Protein AF-A0A389MIC6-F1 (afdb_monomer)

Sequence (81 aa):
MACIHRFKRPLGPGQLVSWTGVYKEGFASREAAAAFVEAHVASYQVHGYNGEEGYWWYREASASMTTIFAVCSDGQSLVIG

Radius of gyration: 12.38 Å; Cα contacts (8 Å, |Δi|>4): 155; chains: 1; bounding box: 33×20×34 Å

Structure (mmCIF, N/CA/C/O backbone):
data_AF-A0A389MIC6-F1
#
_entry.id   AF-A0A389MIC6-F1
#
loop_
_atom_site.group_PDB
_atom_site.id
_atom_site.type_symbol
_atom_site.label_atom_id
_atom_site.label_a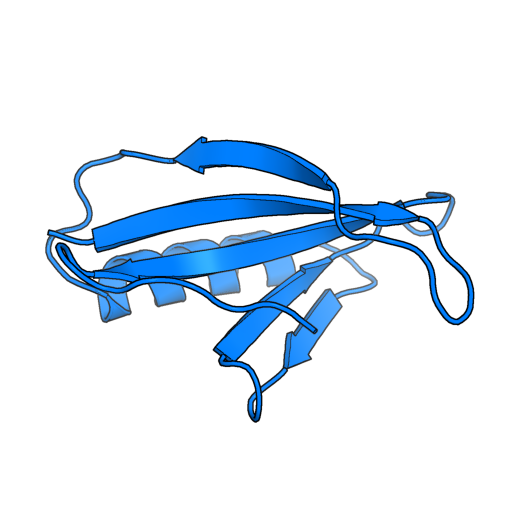lt_id
_atom_site.label_comp_id
_atom_site.label_asym_id
_atom_site.label_entity_id
_atom_site.label_seq_id
_atom_site.pdbx_PDB_ins_code
_atom_site.Cartn_x
_atom_site.Cartn_y
_atom_site.Cartn_z
_atom_site.occupancy
_atom_site.B_iso_or_equiv
_atom_site.auth_seq_id
_atom_site.auth_comp_id
_atom_site.auth_asym_id
_atom_site.auth_atom_id
_atom_site.pdbx_PDB_model_num
ATOM 1 N N . MET A 1 1 ? -13.457 -0.205 13.632 1.00 75.69 1 MET A N 1
ATOM 2 C CA . MET A 1 1 ? -11.983 -0.073 13.648 1.00 75.69 1 MET A CA 1
ATOM 3 C C . MET A 1 1 ? -11.470 -0.197 12.217 1.00 75.69 1 MET A C 1
ATOM 5 O O . MET A 1 1 ? -12.246 -0.568 11.338 1.00 75.69 1 MET A O 1
ATOM 9 N N . ALA A 1 2 ? -10.218 0.180 11.952 1.00 84.25 2 ALA A N 1
ATOM 10 C CA . ALA A 1 2 ? -9.614 0.045 10.624 1.00 84.25 2 ALA A CA 1
ATOM 11 C C . ALA A 1 2 ? -8.417 -0.910 10.646 1.00 84.25 2 ALA A C 1
ATOM 13 O O . ALA A 1 2 ? -7.766 -1.085 11.676 1.00 84.25 2 ALA A O 1
ATOM 14 N N . CYS A 1 3 ? -8.124 -1.519 9.503 1.00 86.62 3 CYS A N 1
ATOM 15 C CA . CYS A 1 3 ? -6.964 -2.380 9.306 1.00 86.62 3 CYS A CA 1
ATOM 16 C C . CYS A 1 3 ? -6.282 -2.069 7.971 1.00 86.62 3 CYS A C 1
ATOM 18 O O . CYS A 1 3 ? -6.863 -1.442 7.084 1.00 86.62 3 CYS A O 1
ATOM 20 N N . ILE A 1 4 ? -5.032 -2.503 7.829 1.00 89.75 4 ILE A N 1
ATOM 21 C CA . ILE A 1 4 ? -4.239 -2.278 6.618 1.00 89.75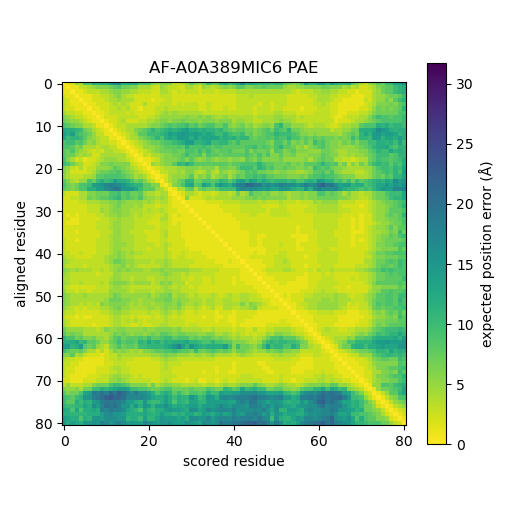 4 ILE A CA 1
ATOM 22 C C . ILE A 1 4 ? -3.952 -3.629 5.978 1.00 89.75 4 ILE A C 1
ATOM 24 O O . ILE A 1 4 ? -3.234 -4.455 6.539 1.00 89.75 4 ILE A O 1
ATOM 28 N N . HIS A 1 5 ? -4.486 -3.874 4.793 1.00 89.56 5 HIS A N 1
ATOM 29 C CA . HIS A 1 5 ? -4.156 -5.054 4.008 1.00 89.56 5 HIS A CA 1
ATOM 30 C C . HIS A 1 5 ? -2.869 -4.804 3.226 1.00 89.56 5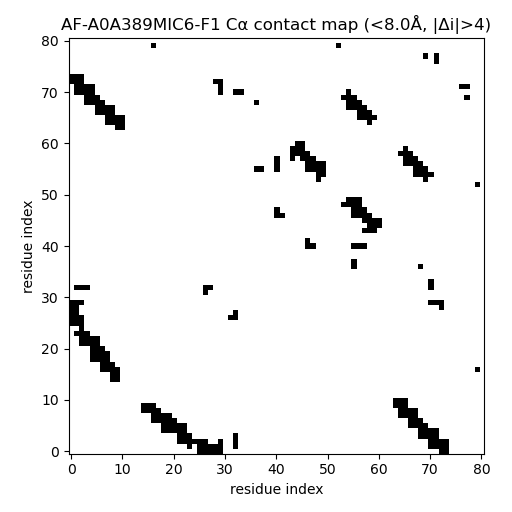 HIS A C 1
ATOM 32 O O . HIS A 1 5 ? -2.705 -3.747 2.617 1.00 89.56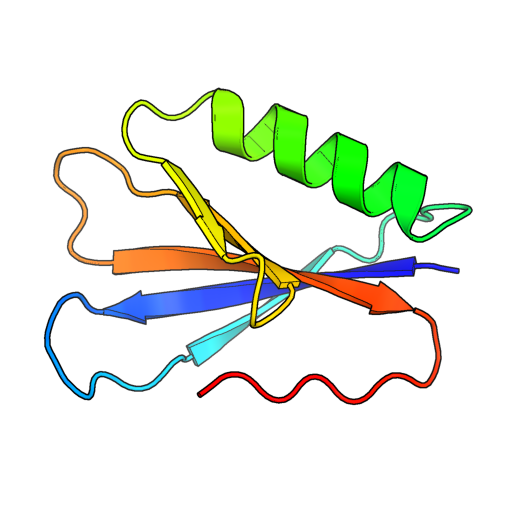 5 HIS A O 1
ATOM 38 N N . ARG A 1 6 ? -1.964 -5.787 3.224 1.00 90.56 6 ARG A N 1
ATOM 39 C CA . ARG A 1 6 ? -0.706 -5.731 2.478 1.00 90.56 6 ARG A CA 1
ATOM 40 C C . ARG A 1 6 ? -0.696 -6.749 1.353 1.00 90.56 6 ARG A C 1
ATOM 42 O O . ARG A 1 6 ? -0.887 -7.949 1.575 1.00 90.56 6 ARG A O 1
ATOM 49 N N . PHE A 1 7 ? -0.331 -6.293 0.168 1.00 91.06 7 PHE A N 1
ATOM 50 C CA . PHE A 1 7 ? -0.194 -7.119 -1.019 1.00 91.06 7 PHE A CA 1
ATOM 51 C C . PHE A 1 7 ? 1.181 -6.944 -1.655 1.00 91.06 7 PHE A C 1
ATOM 53 O O . PHE A 1 7 ? 1.887 -5.966 -1.397 1.00 91.06 7 PHE A O 1
ATOM 60 N N . LYS A 1 8 ? 1.549 -7.897 -2.508 1.00 90.56 8 LYS A N 1
ATOM 61 C CA . LYS A 1 8 ? 2.713 -7.808 -3.386 1.00 90.56 8 LYS A CA 1
ATOM 62 C C . LYS A 1 8 ? 2.271 -7.992 -4.827 1.00 90.56 8 LYS A C 1
ATOM 64 O O . LYS A 1 8 ? 1.529 -8.925 -5.129 1.00 90.56 8 LYS A O 1
ATOM 69 N N . ARG A 1 9 ? 2.758 -7.121 -5.703 1.00 88.94 9 ARG A N 1
ATOM 70 C CA . ARG A 1 9 ? 2.527 -7.182 -7.146 1.00 88.94 9 ARG A CA 1
ATOM 71 C C . ARG A 1 9 ? 3.872 -7.272 -7.871 1.00 88.94 9 ARG A C 1
ATOM 73 O O . ARG A 1 9 ? 4.688 -6.363 -7.700 1.00 88.94 9 ARG A O 1
ATOM 80 N N . PRO A 1 10 ? 4.135 -8.326 -8.659 1.00 89.00 10 PRO A N 1
ATOM 81 C CA . PRO A 1 10 ? 5.292 -8.361 -9.547 1.00 89.00 10 PRO A CA 1
ATOM 82 C C . PRO A 1 10 ? 5.258 -7.209 -10.557 1.00 89.00 10 PRO A C 1
ATOM 84 O O . PRO A 1 10 ? 4.185 -6.758 -10.961 1.00 89.00 10 PRO A O 1
ATOM 87 N N . LEU A 1 11 ? 6.426 -6.732 -10.984 1.00 84.06 11 LEU A N 1
ATOM 88 C CA . LEU A 1 11 ? 6.496 -5.743 -12.058 1.00 84.06 11 LEU A CA 1
ATOM 89 C C . LEU A 1 11 ? 6.111 -6.361 -13.406 1.00 84.06 11 LEU A C 1
ATOM 91 O O . LEU A 1 11 ? 6.541 -7.462 -13.742 1.00 84.06 11 LEU A O 1
ATOM 95 N N . GLY A 1 12 ? 5.341 -5.613 -14.194 1.00 74.38 12 GLY A N 1
ATOM 96 C CA . GLY A 1 12 ? 4.934 -5.991 -15.544 1.00 74.38 12 GLY A CA 1
ATOM 97 C C . GLY A 1 12 ? 3.428 -5.833 -15.769 1.00 74.38 12 GLY A C 1
ATOM 98 O O . GLY A 1 12 ? 2.648 -5.824 -14.813 1.00 74.38 12 GLY A O 1
ATOM 99 N N . PRO A 1 13 ? 2.995 -5.689 -17.030 1.00 74.06 13 PRO A N 1
ATOM 100 C CA . PRO A 1 13 ? 1.578 -5.605 -17.359 1.00 74.06 13 PRO A CA 1
ATOM 101 C C . PRO A 1 13 ? 0.858 -6.913 -16.996 1.00 74.06 13 PRO A C 1
ATOM 103 O O . PRO A 1 13 ? 1.411 -8.003 -17.150 1.00 74.06 13 PRO A O 1
ATOM 106 N N . GLY A 1 14 ? -0.375 -6.797 -16.492 1.00 75.06 14 GLY A N 1
ATOM 107 C CA . GLY A 1 14 ? -1.251 -7.940 -16.198 1.00 75.06 14 GLY A CA 1
ATOM 108 C C . GLY A 1 14 ? -0.803 -8.854 -15.050 1.00 75.06 14 GLY A C 1
ATOM 109 O O . GLY A 1 14 ? -1.368 -9.931 -14.885 1.00 75.06 14 GLY A O 1
ATOM 110 N N . GLN A 1 15 ? 0.208 -8.469 -14.264 1.00 78.88 15 GLN A N 1
ATOM 111 C CA . GLN A 1 15 ? 0.667 -9.284 -13.139 1.00 78.88 15 GLN A CA 1
ATOM 112 C C . GLN A 1 15 ? -0.348 -9.264 -11.995 1.00 78.88 15 GLN A C 1
ATOM 114 O O . GLN A 1 15 ? -0.752 -8.189 -11.537 1.00 78.88 15 GLN A O 1
ATOM 119 N N . LEU A 1 16 ? -0.712 -10.461 -11.530 1.00 80.12 16 LEU A N 1
ATOM 120 C CA . LEU A 1 16 ? -1.654 -10.662 -10.436 1.00 80.12 16 LEU A CA 1
ATOM 121 C C . LEU A 1 16 ? -1.084 -10.163 -9.107 1.00 80.12 16 LEU A C 1
ATOM 123 O O . LEU A 1 16 ? 0.115 -10.256 -8.827 1.00 80.12 16 LEU A O 1
ATOM 127 N N . VAL A 1 17 ? -1.983 -9.654 -8.274 1.00 83.12 17 VAL A N 1
ATOM 128 C CA . VAL A 1 17 ? -1.681 -9.180 -6.928 1.00 83.12 17 VAL A CA 1
ATOM 129 C C . VAL A 1 17 ? -1.834 -10.337 -5.941 1.00 83.12 17 VAL A C 1
ATOM 131 O O . VAL A 1 17 ? -2.884 -10.971 -5.864 1.00 83.12 17 VAL A O 1
ATOM 134 N N . SER A 1 18 ? -0.796 -10.591 -5.148 1.00 83.56 18 SER A N 1
ATOM 135 C CA . SER A 1 18 ? -0.804 -11.619 -4.105 1.00 83.56 18 SER A CA 1
ATOM 136 C C . SER A 1 18 ? -1.013 -10.984 -2.736 1.00 83.56 18 SER A C 1
ATOM 138 O O . SER A 1 18 ? -0.239 -10.117 -2.320 1.00 83.56 18 SER A O 1
ATOM 140 N N . TRP A 1 19 ? -2.035 -11.425 -2.001 1.00 84.06 19 TRP A N 1
ATOM 141 C CA . TRP A 1 19 ? -2.233 -11.015 -0.611 1.00 84.06 19 TRP A CA 1
ATOM 142 C C . TRP A 1 19 ? -1.125 -11.581 0.281 1.00 84.06 19 TRP A C 1
ATOM 144 O O . TRP A 1 19 ? -0.774 -12.755 0.186 1.00 84.06 19 TRP A O 1
ATOM 154 N N . THR A 1 20 ? -0.553 -10.739 1.143 1.00 84.44 20 THR A N 1
ATOM 155 C CA . THR A 1 20 ? 0.608 -11.109 1.976 1.00 84.44 20 THR A CA 1
ATOM 156 C C . THR A 1 20 ? 0.405 -10.896 3.467 1.00 84.44 20 THR A C 1
ATOM 158 O O . THR A 1 20 ? 1.310 -11.202 4.245 1.00 84.44 20 THR A O 1
ATOM 161 N N . GLY A 1 21 ? -0.742 -10.355 3.875 1.00 84.06 21 GLY A N 1
ATOM 162 C CA . GLY A 1 21 ? -1.093 -10.208 5.280 1.00 84.06 21 GLY A CA 1
ATOM 163 C C . GLY A 1 21 ? -1.956 -8.989 5.575 1.00 84.06 21 GLY A C 1
ATOM 164 O O . GLY A 1 21 ? -2.337 -8.223 4.688 1.00 84.06 21 GLY A O 1
ATOM 165 N N . VAL A 1 22 ? -2.250 -8.817 6.860 1.00 84.12 22 VAL A N 1
ATOM 166 C CA . VAL A 1 22 ? -3.016 -7.693 7.395 1.00 84.12 22 VAL A CA 1
ATOM 167 C C . VAL A 1 22 ? -2.318 -7.142 8.635 1.00 84.12 22 VAL A C 1
ATOM 169 O O . VAL A 1 22 ? -1.971 -7.888 9.549 1.00 84.12 22 VAL A O 1
ATOM 172 N N . TYR A 1 23 ? -2.123 -5.830 8.660 1.00 79.50 23 TYR A N 1
ATOM 173 C CA . TYR A 1 23 ? -1.779 -5.072 9.852 1.00 79.50 23 TYR A CA 1
ATOM 174 C C . TYR A 1 23 ? -3.079 -4.780 10.606 1.00 79.50 23 TYR A C 1
ATOM 176 O O . TYR A 1 23 ? -3.910 -3.992 10.151 1.00 79.50 23 TYR A O 1
ATOM 184 N N . LYS A 1 24 ? -3.279 -5.479 11.728 1.00 68.06 24 LYS A N 1
ATOM 185 C CA . LYS A 1 24 ? -4.458 -5.343 12.603 1.00 68.06 24 LYS A CA 1
ATOM 186 C C . LYS A 1 24 ? -4.208 -4.446 13.815 1.00 68.06 24 LYS A C 1
ATOM 188 O O . LYS A 1 24 ? -4.993 -4.492 14.758 1.00 68.06 24 LYS A O 1
ATOM 193 N N . GLU A 1 25 ? -3.110 -3.691 13.839 1.00 64.31 25 GLU A N 1
ATOM 194 C CA . GLU A 1 25 ? -2.893 -2.737 14.929 1.00 64.31 25 GLU A CA 1
ATOM 195 C C . GLU A 1 25 ? -4.111 -1.819 15.044 1.00 64.31 25 GLU A C 1
ATOM 197 O O . GLU A 1 25 ? -4.733 -1.489 14.038 1.00 64.31 25 GLU A O 1
ATOM 202 N N . GLY A 1 26 ? -4.532 -1.541 16.279 1.00 65.19 26 GLY A N 1
ATOM 203 C CA . GLY A 1 26 ? -5.854 -1.015 16.611 1.00 65.19 26 GLY A CA 1
ATOM 204 C C . GLY A 1 26 ? -6.070 0.428 16.166 1.00 65.19 26 GLY A C 1
ATOM 205 O O . GLY A 1 26 ? -6.208 1.317 17.003 1.00 65.19 26 GLY A O 1
ATOM 206 N N . PHE A 1 27 ? -6.117 0.669 14.858 1.00 84.06 27 PHE A N 1
ATOM 207 C CA . PHE A 1 27 ? -6.400 1.978 14.303 1.00 84.06 27 PHE A CA 1
ATOM 208 C C . PHE A 1 27 ? -7.840 2.362 14.648 1.00 84.06 27 PHE A C 1
ATOM 210 O O . PHE A 1 27 ? -8.807 1.697 14.252 1.00 84.06 27 PHE A O 1
ATOM 217 N N . ALA A 1 28 ? -7.968 3.456 15.400 1.00 85.12 28 ALA A N 1
ATOM 218 C CA . ALA A 1 28 ? -9.252 3.978 15.851 1.00 85.12 28 ALA A CA 1
ATOM 219 C C . ALA A 1 28 ? -10.160 4.378 14.675 1.00 85.12 28 ALA A C 1
ATOM 221 O O . ALA A 1 28 ? -11.379 4.252 14.771 1.00 85.12 28 ALA A O 1
ATOM 222 N N . SER A 1 29 ? -9.572 4.805 13.553 1.00 87.88 29 SER A N 1
ATOM 223 C CA . SER A 1 29 ? -10.291 5.198 12.343 1.00 87.88 29 SER A CA 1
ATOM 224 C C . SER A 1 29 ? -9.505 4.878 11.069 1.00 87.88 29 SER A C 1
ATOM 226 O O . SER A 1 29 ? -8.315 4.544 11.114 1.00 87.88 29 SER A O 1
ATOM 228 N N . ARG A 1 30 ? -10.176 4.992 9.916 1.00 87.31 30 ARG A N 1
ATOM 229 C CA . ARG A 1 30 ? -9.557 4.826 8.594 1.00 87.31 30 ARG A CA 1
ATOM 230 C C . ARG A 1 30 ? -8.483 5.885 8.352 1.00 87.31 30 ARG A C 1
ATOM 232 O O . ARG A 1 30 ? -7.440 5.573 7.795 1.00 87.31 30 ARG A O 1
ATOM 239 N N . GLU A 1 31 ? -8.723 7.111 8.796 1.00 90.56 31 GLU A N 1
ATOM 240 C CA . GLU A 1 31 ? -7.814 8.251 8.650 1.00 90.56 31 GLU A CA 1
ATOM 241 C C . GLU A 1 31 ? -6.521 8.016 9.434 1.00 90.56 31 GLU A C 1
ATOM 243 O O . GLU A 1 31 ? -5.441 8.277 8.915 1.00 90.56 31 GLU A O 1
ATOM 248 N N . ALA A 1 32 ? -6.614 7.447 10.642 1.00 90.50 32 ALA A N 1
ATOM 249 C CA . ALA A 1 32 ? -5.438 7.088 11.431 1.00 90.50 32 ALA A CA 1
ATOM 250 C C . ALA A 1 32 ? -4.591 6.004 10.738 1.00 90.50 32 ALA A C 1
ATOM 252 O O . ALA A 1 32 ? -3.368 6.118 10.670 1.00 90.50 32 ALA A O 1
ATOM 253 N N . ALA A 1 33 ? -5.239 4.974 10.183 1.00 90.88 33 ALA A N 1
ATOM 254 C CA . ALA A 1 33 ? -4.557 3.941 9.407 1.00 90.88 33 ALA A CA 1
ATOM 255 C C . ALA A 1 33 ? -3.947 4.500 8.108 1.00 90.88 33 ALA A C 1
ATOM 257 O O . ALA A 1 33 ? -2.819 4.157 7.764 1.00 90.88 33 ALA A O 1
ATOM 258 N N . ALA A 1 34 ? -4.659 5.387 7.408 1.00 92.12 34 ALA A N 1
ATOM 259 C CA . ALA A 1 34 ? -4.181 6.039 6.191 1.00 92.12 34 ALA A CA 1
ATOM 260 C C . ALA A 1 34 ? -2.960 6.925 6.462 1.00 92.12 34 ALA A C 1
ATOM 262 O O . ALA A 1 34 ? -1.958 6.778 5.773 1.00 92.12 34 ALA A O 1
ATOM 263 N N . ALA A 1 35 ? -3.000 7.761 7.503 1.00 92.81 35 ALA A N 1
ATOM 264 C CA . ALA A 1 35 ? -1.873 8.609 7.890 1.00 92.81 35 ALA A CA 1
ATOM 265 C C . ALA A 1 35 ? -0.627 7.783 8.251 1.00 92.81 35 ALA A C 1
ATOM 267 O O . ALA A 1 35 ? 0.491 8.146 7.886 1.00 92.81 35 ALA A O 1
ATOM 268 N N . PHE A 1 36 ? -0.813 6.641 8.923 1.00 93.06 36 PHE A N 1
ATOM 269 C CA . PHE A 1 36 ? 0.278 5.709 9.202 1.00 93.06 36 PHE A CA 1
ATOM 270 C C . PHE A 1 36 ? 0.885 5.134 7.914 1.00 93.06 36 PHE A C 1
ATOM 272 O O . PHE A 1 36 ? 2.106 5.150 7.748 1.00 93.06 36 PHE A O 1
ATOM 279 N N . VAL A 1 37 ? 0.047 4.642 6.992 1.00 94.00 37 VAL A N 1
ATOM 280 C CA . VAL A 1 37 ? 0.515 4.093 5.710 1.00 94.00 37 VAL A CA 1
ATOM 281 C C . VAL A 1 37 ? 1.217 5.163 4.885 1.00 94.00 37 VAL A C 1
ATOM 283 O O . VAL A 1 37 ? 2.286 4.894 4.346 1.00 94.00 37 VAL A O 1
ATOM 286 N N . GLU A 1 38 ? 0.651 6.363 4.807 1.00 95.31 38 GLU A N 1
ATOM 287 C CA . GLU A 1 38 ? 1.211 7.490 4.068 1.00 95.31 38 GLU A CA 1
ATOM 288 C C . GLU A 1 38 ? 2.608 7.861 4.582 1.00 95.31 38 GLU A C 1
ATOM 290 O O . GLU A 1 38 ? 3.558 7.908 3.798 1.00 95.31 38 GLU A O 1
ATOM 295 N N . ALA A 1 39 ? 2.768 8.013 5.901 1.00 94.56 39 ALA A N 1
ATOM 296 C CA . ALA A 1 39 ? 4.069 8.268 6.517 1.00 94.56 39 ALA A CA 1
ATOM 297 C C . ALA A 1 39 ? 5.069 7.126 6.263 1.00 94.56 39 ALA A C 1
ATOM 299 O O . ALA A 1 39 ? 6.252 7.372 6.019 1.00 94.56 39 ALA A O 1
ATOM 300 N N . HIS A 1 40 ? 4.600 5.875 6.287 1.00 93.12 40 HIS A N 1
ATOM 301 C CA . HIS A 1 40 ? 5.439 4.714 6.016 1.00 93.12 40 HIS A CA 1
ATOM 302 C C . HIS A 1 40 ? 5.927 4.684 4.560 1.00 93.12 40 HIS A C 1
ATOM 304 O O . HIS A 1 40 ? 7.131 4.547 4.326 1.00 93.12 40 HIS A O 1
ATOM 310 N N . VAL A 1 41 ? 5.037 4.848 3.573 1.00 94.19 41 VAL A N 1
ATOM 311 C CA . VAL A 1 41 ? 5.427 4.785 2.152 1.00 94.19 41 VAL A CA 1
ATOM 312 C C . VAL A 1 41 ? 6.286 5.975 1.729 1.00 94.19 41 VAL A C 1
ATOM 314 O O . VAL A 1 41 ? 7.183 5.797 0.907 1.00 94.19 41 VAL A O 1
ATOM 317 N N . ALA A 1 42 ? 6.090 7.150 2.338 1.00 94.12 42 ALA A N 1
ATOM 318 C CA . ALA A 1 42 ? 6.890 8.346 2.070 1.00 94.12 42 ALA A CA 1
ATOM 319 C C . ALA A 1 42 ? 8.381 8.189 2.437 1.00 94.12 42 ALA A C 1
ATOM 321 O O . ALA A 1 42 ? 9.216 8.954 1.960 1.00 94.12 42 ALA A O 1
ATOM 322 N N . SER A 1 43 ? 8.737 7.186 3.252 1.00 94.12 43 SER A N 1
ATOM 323 C CA . SER A 1 43 ? 10.137 6.868 3.573 1.00 94.12 43 SER A CA 1
ATOM 324 C C . SER A 1 43 ? 10.904 6.190 2.425 1.00 94.12 43 SER A C 1
ATOM 326 O O . SER A 1 43 ? 12.133 6.107 2.466 1.00 94.12 43 SER A O 1
ATOM 328 N N . TYR A 1 44 ? 10.205 5.726 1.383 1.00 92.88 44 TYR A N 1
ATOM 329 C CA . TYR A 1 44 ? 10.799 5.055 0.226 1.00 92.88 44 TYR A CA 1
ATOM 330 C C . TYR A 1 44 ? 10.974 6.018 -0.951 1.00 92.88 44 TYR A C 1
ATOM 332 O O . TYR A 1 44 ? 10.116 6.846 -1.218 1.00 92.88 44 TYR A O 1
ATOM 340 N N . GLN A 1 45 ? 12.054 5.884 -1.728 1.00 91.25 45 GLN A N 1
ATOM 341 C CA . GLN A 1 45 ? 12.295 6.765 -2.885 1.00 91.25 45 GLN A CA 1
ATOM 342 C C . GLN A 1 45 ? 11.265 6.606 -4.012 1.00 91.25 45 GLN A C 1
ATOM 344 O O . GLN A 1 45 ? 10.972 7.567 -4.716 1.00 91.25 45 GLN A O 1
ATOM 349 N N . VAL A 1 46 ? 10.735 5.395 -4.204 1.00 93.69 46 VAL A N 1
ATOM 350 C CA . VAL A 1 46 ? 9.735 5.103 -5.234 1.00 93.69 46 VAL A CA 1
ATOM 351 C C . VAL A 1 46 ? 8.445 4.702 -4.536 1.00 93.69 46 VAL A C 1
ATOM 353 O O . VAL A 1 46 ? 8.325 3.587 -4.031 1.00 93.69 46 VAL A O 1
ATOM 356 N N . HIS A 1 47 ? 7.485 5.616 -4.499 1.00 95.38 47 HIS A N 1
ATOM 357 C CA . HIS A 1 47 ? 6.190 5.411 -3.863 1.00 95.38 47 HIS A CA 1
ATOM 358 C C . HIS A 1 47 ? 5.100 6.208 -4.574 1.00 95.38 47 HIS A C 1
ATOM 360 O O . HIS A 1 47 ? 5.376 7.041 -5.440 1.00 95.38 47 HIS A O 1
ATOM 366 N N . GLY A 1 48 ? 3.854 5.961 -4.187 1.00 94.25 48 GLY A N 1
ATOM 367 C CA . GLY A 1 48 ? 2.733 6.766 -4.633 1.00 94.25 48 GLY A CA 1
ATOM 368 C C . GLY A 1 48 ? 1.416 6.366 -3.988 1.00 94.25 48 GLY A C 1
ATOM 369 O O . GLY A 1 48 ? 1.328 5.418 -3.204 1.00 94.25 48 GLY A O 1
ATOM 370 N N . TYR A 1 49 ? 0.382 7.104 -4.370 1.00 94.12 49 TYR A N 1
ATOM 371 C CA . TYR A 1 49 ? -1.002 6.855 -4.002 1.00 94.12 49 TYR A CA 1
ATOM 372 C C . TYR A 1 49 ? -1.840 6.753 -5.277 1.00 94.12 49 TYR A C 1
ATOM 374 O O . TYR A 1 49 ? -1.745 7.613 -6.154 1.00 94.12 49 TYR A O 1
ATOM 382 N N . ASN A 1 50 ? -2.632 5.690 -5.394 1.00 90.50 50 ASN A N 1
ATOM 383 C CA . ASN A 1 50 ? -3.652 5.570 -6.425 1.00 90.50 50 ASN A CA 1
ATOM 384 C C . ASN A 1 50 ? -4.976 6.059 -5.828 1.00 90.50 50 ASN A C 1
ATOM 386 O O . ASN A 1 50 ? -5.574 5.379 -4.997 1.00 90.50 50 ASN A O 1
ATOM 390 N N . GLY A 1 51 ? -5.409 7.253 -6.236 1.00 85.25 51 GLY A N 1
ATOM 391 C CA . GLY A 1 51 ? -6.637 7.867 -5.733 1.00 85.25 51 GLY A CA 1
ATOM 392 C C . GLY A 1 51 ? -7.929 7.271 -6.287 1.00 85.25 51 GLY A C 1
ATOM 393 O O . GLY A 1 51 ? -8.962 7.419 -5.643 1.00 85.25 51 GLY A O 1
ATOM 394 N N . GLU A 1 52 ? -7.875 6.597 -7.436 1.00 84.56 52 GLU A N 1
ATOM 395 C CA . GLU A 1 52 ? -9.038 5.949 -8.050 1.00 84.56 52 GLU A CA 1
ATOM 396 C C . GLU A 1 52 ? -9.410 4.675 -7.285 1.00 84.56 52 GLU A C 1
ATOM 398 O O . GLU A 1 52 ? -10.566 4.476 -6.918 1.00 84.56 52 GLU A O 1
ATOM 403 N N . GLU A 1 53 ? -8.408 3.853 -6.971 1.00 81.31 53 GLU A N 1
ATOM 404 C CA . GLU A 1 53 ? -8.592 2.577 -6.268 1.00 81.31 53 GLU A CA 1
ATOM 405 C C . GLU A 1 53 ? -8.365 2.682 -4.748 1.00 81.31 53 GLU A C 1
ATOM 407 O O . GLU A 1 53 ? -8.677 1.761 -3.995 1.00 81.31 53 GLU A O 1
ATOM 412 N N . GLY A 1 54 ? -7.831 3.809 -4.270 1.00 86.38 54 GLY A N 1
ATOM 413 C CA . GLY A 1 54 ? -7.692 4.114 -2.845 1.00 86.38 54 GLY A CA 1
ATOM 414 C C . GLY A 1 54 ? -6.603 3.321 -2.115 1.00 86.38 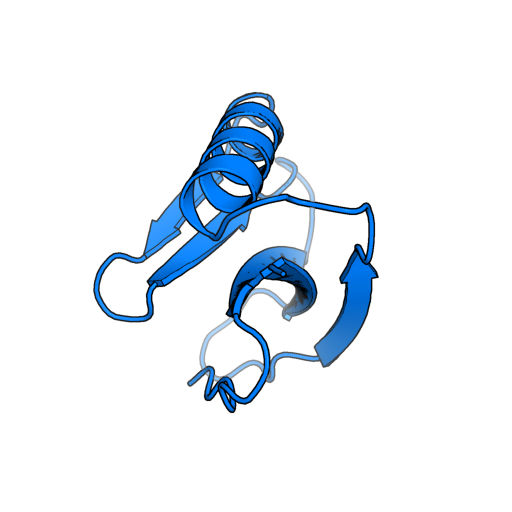54 GLY A C 1
ATOM 415 O O . GLY A 1 54 ? -6.800 2.950 -0.954 1.00 86.38 54 GLY A O 1
ATOM 416 N N . TYR A 1 55 ? -5.459 3.064 -2.760 1.00 90.56 55 TYR A N 1
ATOM 417 C CA . TYR A 1 55 ? -4.328 2.347 -2.156 1.00 90.56 55 TYR A CA 1
ATOM 418 C C . TYR A 1 55 ? -3.008 3.121 -2.247 1.00 90.56 55 TYR A C 1
ATOM 420 O O . TYR A 1 55 ? -2.759 3.885 -3.181 1.00 90.56 55 TYR A O 1
ATOM 428 N N . TRP A 1 56 ? -2.114 2.856 -1.298 1.00 95.19 56 TRP A N 1
ATOM 429 C CA . TRP A 1 56 ? -0.734 3.337 -1.309 1.00 95.19 56 TRP A CA 1
ATOM 430 C C . TRP A 1 56 ? 0.193 2.232 -1.773 1.00 95.19 56 TRP A C 1
ATOM 432 O O . TRP A 1 56 ? -0.074 1.045 -1.574 1.00 95.19 56 TRP A O 1
ATOM 442 N N . TRP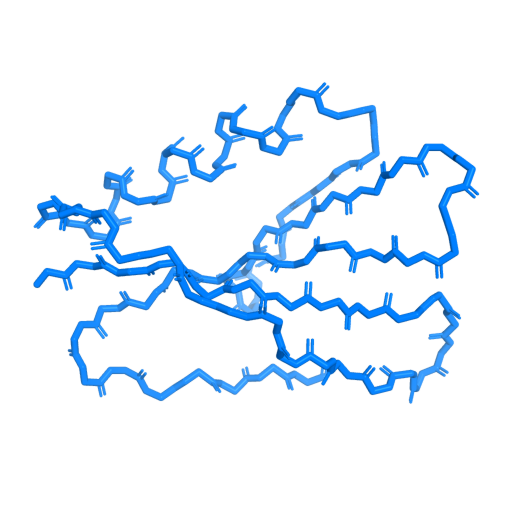 A 1 57 ? 1.310 2.605 -2.371 1.00 94.25 57 TRP A N 1
ATOM 443 C CA . TRP A 1 57 ? 2.298 1.638 -2.807 1.00 94.25 57 TRP A CA 1
ATOM 444 C C . TRP A 1 57 ? 3.705 2.190 -2.661 1.00 94.25 57 TRP A C 1
ATOM 446 O O . TRP A 1 57 ? 3.931 3.398 -2.727 1.00 94.25 57 TRP A O 1
ATOM 456 N N . TYR A 1 58 ? 4.657 1.285 -2.480 1.00 94.88 58 TYR A N 1
ATOM 457 C CA . TYR A 1 58 ? 6.072 1.609 -2.533 1.00 94.88 58 TYR A CA 1
ATOM 458 C C . TYR A 1 58 ? 6.864 0.488 -3.195 1.00 94.88 5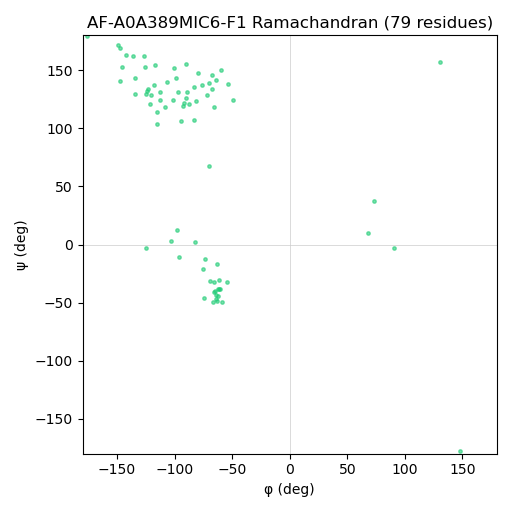8 TYR A C 1
ATOM 460 O O . TYR A 1 58 ? 6.408 -0.655 -3.331 1.00 94.88 58 TYR A O 1
ATOM 468 N N . ARG A 1 59 ? 8.078 0.833 -3.610 1.00 93.06 59 ARG A N 1
ATOM 469 C CA . ARG A 1 59 ? 9.037 -0.074 -4.220 1.00 93.06 59 ARG A CA 1
ATOM 470 C C . ARG A 1 59 ? 10.456 0.344 -3.843 1.00 93.06 59 ARG A C 1
ATOM 472 O O . ARG A 1 59 ? 10.786 1.526 -3.821 1.00 93.06 59 ARG A O 1
ATOM 479 N N . GLU A 1 60 ? 11.316 -0.630 -3.587 1.00 88.19 60 GLU A N 1
ATOM 480 C CA . GLU A 1 60 ? 12.757 -0.386 -3.462 1.00 88.19 60 GLU A CA 1
ATOM 481 C C . GLU A 1 60 ? 13.391 -0.275 -4.855 1.00 88.19 60 GLU A C 1
ATOM 483 O O . GLU A 1 60 ? 12.944 -0.931 -5.793 1.00 88.19 60 GLU A O 1
ATOM 488 N N . ALA A 1 61 ? 14.434 0.541 -5.022 1.00 81.06 61 ALA A N 1
ATOM 489 C CA . ALA A 1 61 ? 14.976 0.881 -6.345 1.00 81.06 61 ALA A CA 1
ATOM 490 C C . ALA A 1 61 ? 15.353 -0.339 -7.217 1.00 81.06 61 ALA A C 1
ATOM 492 O O . ALA A 1 61 ? 15.210 -0.287 -8.436 1.00 81.06 61 ALA A O 1
ATOM 493 N N . SER A 1 62 ? 15.789 -1.439 -6.600 1.00 84.00 62 SER A N 1
ATOM 494 C CA . SER A 1 62 ? 16.174 -2.692 -7.264 1.00 84.00 62 SER A CA 1
ATOM 495 C C . SER A 1 62 ? 15.127 -3.811 -7.156 1.00 84.00 62 SER A C 1
ATOM 497 O O . SER A 1 62 ? 15.379 -4.928 -7.610 1.00 84.00 62 SER A O 1
ATOM 499 N N . ALA A 1 63 ? 13.961 -3.557 -6.554 1.00 83.56 63 ALA A N 1
ATOM 500 C CA . ALA A 1 63 ? 12.965 -4.596 -6.320 1.00 83.56 63 ALA A CA 1
ATOM 501 C C . ALA A 1 63 ? 12.188 -4.962 -7.592 1.00 83.56 63 ALA A C 1
ATOM 503 O O . ALA A 1 63 ? 11.696 -4.105 -8.325 1.00 83.56 63 ALA A O 1
ATOM 504 N N . SER A 1 64 ? 11.981 -6.266 -7.787 1.00 85.31 64 SER A N 1
ATOM 505 C CA . SER A 1 64 ? 11.098 -6.833 -8.816 1.00 85.31 64 SER A CA 1
ATOM 506 C C . SER A 1 64 ? 9.620 -6.870 -8.403 1.00 85.31 64 SER A C 1
ATOM 508 O O . SER A 1 64 ? 8.776 -7.361 -9.155 1.00 85.31 64 SER A O 1
ATOM 510 N N . MET A 1 65 ? 9.295 -6.356 -7.212 1.00 88.88 65 MET A N 1
ATOM 511 C CA . MET A 1 65 ? 7.944 -6.330 -6.663 1.00 88.88 65 MET A CA 1
ATOM 512 C C . MET A 1 65 ? 7.596 -4.967 -6.076 1.00 88.88 65 MET A C 1
ATOM 514 O O . MET A 1 65 ? 8.422 -4.325 -5.430 1.00 88.88 65 MET A O 1
ATOM 518 N N . THR A 1 66 ? 6.339 -4.580 -6.254 1.00 91.88 66 THR A N 1
ATOM 519 C CA . THR A 1 66 ? 5.705 -3.444 -5.589 1.00 91.88 66 THR A CA 1
ATOM 520 C C . THR A 1 66 ? 4.924 -3.946 -4.381 1.00 91.88 66 THR A C 1
ATOM 522 O O . THR A 1 66 ? 4.130 -4.886 -4.496 1.00 91.88 66 THR A O 1
ATOM 525 N N . THR A 1 67 ? 5.123 -3.312 -3.229 1.00 93.12 67 THR A N 1
ATOM 526 C CA . THR A 1 67 ? 4.276 -3.532 -2.054 1.00 93.12 67 THR A CA 1
ATOM 527 C C . THR A 1 67 ? 3.109 -2.559 -2.111 1.00 93.12 67 THR A C 1
ATOM 529 O O . THR A 1 67 ? 3.306 -1.365 -2.330 1.00 93.12 67 THR A O 1
ATOM 532 N N . ILE A 1 68 ? 1.900 -3.073 -1.910 1.00 93.00 68 ILE A N 1
ATOM 533 C CA . ILE A 1 68 ? 0.658 -2.300 -1.928 1.00 93.00 68 ILE A CA 1
ATOM 534 C C . ILE A 1 68 ? 0.015 -2.382 -0.547 1.00 93.00 68 ILE A C 1
ATOM 536 O O . ILE A 1 68 ? -0.053 -3.462 0.048 1.00 93.00 68 ILE A O 1
ATOM 540 N N . PHE A 1 69 ? -0.480 -1.250 -0.066 1.00 92.88 69 PHE A N 1
ATOM 541 C CA . PHE A 1 69 ? -1.239 -1.120 1.164 1.00 92.88 69 PHE A CA 1
ATOM 542 C C . PHE A 1 69 ? -2.618 -0.554 0.872 1.00 92.88 69 PHE A C 1
ATOM 544 O O . PHE A 1 69 ? -2.748 0.507 0.264 1.00 92.88 69 PHE A O 1
ATOM 551 N N . ALA A 1 70 ? -3.641 -1.233 1.372 1.00 91.00 70 ALA A N 1
ATOM 552 C CA . ALA A 1 70 ? -5.012 -0.766 1.296 1.00 91.00 70 ALA A CA 1
ATOM 553 C C . ALA A 1 70 ? -5.609 -0.695 2.697 1.00 91.00 70 ALA A C 1
ATOM 555 O O . ALA A 1 70 ? -5.478 -1.635 3.482 1.00 91.00 70 ALA A O 1
ATOM 556 N N . VAL A 1 71 ? -6.249 0.425 3.015 1.00 89.69 71 VAL A N 1
ATOM 557 C CA . VAL A 1 71 ? -6.888 0.624 4.315 1.00 89.69 71 VAL A CA 1
ATOM 558 C C . VAL A 1 71 ? -8.350 0.211 4.215 1.00 89.69 71 VAL A C 1
ATOM 560 O O . VAL A 1 71 ? -9.111 0.813 3.459 1.00 89.69 71 VAL A O 1
ATOM 563 N N . CYS A 1 72 ? -8.741 -0.776 5.014 1.00 83.56 72 CYS A N 1
ATOM 564 C CA . CYS A 1 72 ? -10.112 -1.266 5.101 1.00 83.56 72 CYS A CA 1
ATOM 565 C C . CYS A 1 72 ? -10.748 -0.813 6.418 1.00 83.56 72 CYS A C 1
ATOM 567 O O . CYS A 1 72 ? -10.116 -0.863 7.477 1.00 83.56 72 CYS A O 1
ATOM 569 N N . SER A 1 73 ? -12.017 -0.419 6.372 1.00 74.88 73 SER A N 1
ATOM 570 C CA . SER A 1 73 ? -12.873 -0.356 7.562 1.00 74.88 73 SER A CA 1
ATOM 571 C C . SER A 1 73 ? -13.604 -1.688 7.755 1.00 74.88 73 SER A C 1
ATOM 573 O O . SER A 1 73 ? -13.801 -2.429 6.790 1.00 74.88 73 SER A O 1
ATOM 575 N N . ASP A 1 74 ? -14.004 -2.004 8.991 1.00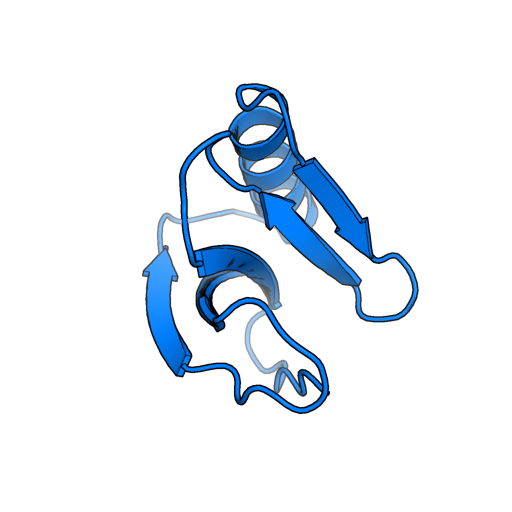 63.59 74 ASP A N 1
ATOM 576 C CA . ASP A 1 74 ? -14.788 -3.214 9.282 1.00 63.59 74 ASP A CA 1
ATOM 577 C C . ASP A 1 74 ? -15.989 -3.348 8.322 1.00 63.59 74 ASP A C 1
ATOM 579 O O . ASP A 1 74 ? -16.804 -2.435 8.195 1.00 63.59 74 ASP A O 1
ATOM 583 N N . GLY A 1 75 ? -16.081 -4.488 7.627 1.00 55.94 75 GLY A N 1
ATOM 584 C CA . GLY A 1 75 ? -17.161 -4.800 6.679 1.00 55.94 75 GLY A CA 1
ATOM 585 C C . GLY A 1 75 ? -16.915 -4.401 5.217 1.00 55.94 75 GLY A C 1
ATOM 586 O O . GLY A 1 75 ? -17.744 -4.719 4.365 1.00 55.94 75 GLY A O 1
ATOM 587 N N . GLN A 1 76 ? -15.792 -3.754 4.889 1.00 58.28 76 GLN A N 1
ATOM 588 C CA . GLN A 1 76 ? -15.482 -3.357 3.514 1.00 58.28 76 GLN A CA 1
ATOM 589 C C . GLN A 1 76 ? -14.748 -4.480 2.761 1.00 58.28 76 GLN A C 1
ATOM 591 O O . GLN A 1 76 ? -13.671 -4.918 3.166 1.00 58.28 76 GLN A O 1
ATOM 596 N N . SER A 1 77 ? -15.329 -4.954 1.654 1.00 53.34 77 SER A N 1
ATOM 597 C CA . SER A 1 77 ? -14.641 -5.864 0.729 1.00 53.34 77 SER A CA 1
ATOM 598 C C . SER A 1 77 ? -13.746 -5.051 -0.194 1.00 53.34 77 SER A C 1
ATOM 600 O O . SER A 1 77 ? -14.217 -4.132 -0.861 1.00 53.34 77 SER A O 1
ATOM 602 N N . LEU A 1 78 ? -12.458 -5.377 -0.217 1.00 54.53 78 LEU A N 1
ATOM 603 C CA . LEU A 1 78 ? -11.488 -4.688 -1.051 1.00 54.53 78 LEU A CA 1
ATOM 604 C C . LEU A 1 78 ? -11.363 -5.413 -2.399 1.00 54.53 78 LEU A C 1
ATOM 606 O O . LEU A 1 78 ? -11.027 -6.598 -2.428 1.00 54.53 78 LEU A O 1
ATOM 610 N N . VAL A 1 79 ? -11.627 -4.710 -3.499 1.00 56.41 79 VAL A N 1
ATOM 611 C CA . VAL A 1 79 ? -11.392 -5.196 -4.867 1.00 56.41 79 VAL A CA 1
ATOM 612 C C . VAL A 1 79 ? -10.196 -4.423 -5.418 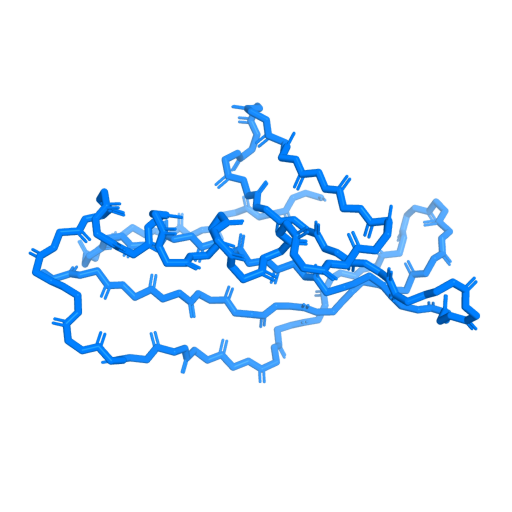1.00 56.41 79 VAL A C 1
ATOM 614 O O . VAL A 1 79 ? -10.253 -3.202 -5.487 1.00 56.41 79 VAL A O 1
ATOM 617 N N . ILE A 1 80 ? -9.109 -5.123 -5.752 1.00 55.31 80 ILE A N 1
ATOM 618 C CA . ILE A 1 80 ? -7.914 -4.551 -6.399 1.00 55.31 80 ILE A CA 1
ATOM 619 C C . ILE A 1 80 ? -7.849 -5.133 -7.814 1.00 55.31 80 ILE A C 1
ATOM 621 O O . ILE A 1 80 ? -7.885 -6.363 -7.939 1.00 55.31 80 ILE A O 1
ATOM 625 N N . GLY A 1 81 ? -7.797 -4.272 -8.838 1.00 53.09 81 GLY A N 1
ATOM 626 C CA . GLY A 1 81 ? -7.748 -4.642 -10.261 1.00 53.09 81 GLY A CA 1
ATOM 627 C C . GLY A 1 81 ? -6.347 -4.846 -10.832 1.00 53.09 81 GLY A C 1
ATOM 628 O O . GLY A 1 81 ? -5.370 -4.234 -10.339 1.00 53.09 81 GLY A O 1
#

Solvent-accessible surface area (backbone atoms only — not comparable to full-atom values): 4733 Å² total; per-residue (Å²): 92,17,34,36,39,34,32,40,27,51,73,64,89,91,52,69,75,42,84,73,52,68,50,72,64,85,24,82,35,57,64,57,45,44,54,51,51,52,59,56,33,68,74,40,95,42,53,53,70,44,79,91,82,57,33,38,32,32,32,57,98,86,54,68,45,36,42,36,39,33,69,36,47,78,92,60,83,86,82,83,135

Mean predicted aligned error: 5.57 Å

pLDDT: mean 84.02, std 11.44, range [53.09, 95.38]

Secondary structure (DSSP, 8-state):
-EEEEEEEEESSTTPPPEEEEEEEEEESSHHHHHHHHHHHHTTSSEEEEETTTTEEEEE-TT-SEEEEEEEEETTPPP---

Nearest PDB structures (foldseek):
  6nzd-assembly1_F  TM=2.568E-01  e=3.976E-01  Homo sapiens
  5vok-assembly5_D-2  TM=3.181E-01  e=9.751E-01  Homo sapiens
  5y3a-assembly2_G  TM=3.339E-01  e=1.573E+00  Homo sapiens
  9c59-assembly1_M  TM=3.451E-01  e=7.018E+00  Homo sapiens
  8d9w-assembly1_f  TM=2.179E-01  e=4.349E+00  Homo sapiens

Foldseek 3Di:
DKKKWKWKFFDDPPTDIGTDDIGVPPQVDLVSVVVVVVVVQVVEPAWDADPVLQKIWHDHPPDRMIMIIHMDDPPDDRDDD